Protein AF-A0A7C5JN10-F1 (afdb_monomer_lite)

Structure (mmCIF, N/CA/C/O backbone):
data_AF-A0A7C5JN10-F1
#
_entry.id   AF-A0A7C5JN10-F1
#
loop_
_atom_site.group_PDB
_atom_site.id
_atom_site.type_symbol
_atom_site.label_atom_id
_atom_site.label_alt_id
_atom_site.label_comp_id
_atom_site.label_asym_id
_atom_site.label_entity_id
_atom_site.label_seq_id
_atom_site.pdbx_PDB_ins_code
_atom_site.Cartn_x
_atom_site.Cartn_y
_atom_site.Cartn_z
_atom_site.occupancy
_atom_site.B_iso_or_equiv
_atom_site.auth_seq_id
_atom_site.auth_comp_id
_atom_site.auth_asym_id
_atom_site.auth_atom_id
_atom_site.pdbx_PDB_model_num
ATOM 1 N N . PHE A 1 1 ? 0.044 0.657 -8.867 1.00 89.94 1 PHE A N 1
ATOM 2 C CA . PHE A 1 1 ? -0.554 -0.039 -7.714 1.00 89.94 1 PHE A CA 1
ATOM 3 C C . PHE A 1 1 ? -1.611 0.831 -7.079 1.00 89.94 1 PHE A C 1
ATOM 5 O O . PHE A 1 1 ? -1.409 2.042 -6.970 1.00 89.94 1 PHE A O 1
ATOM 12 N N . ILE A 1 2 ? -2.724 0.216 -6.689 1.00 94.31 2 ILE A N 1
ATOM 13 C CA . ILE A 1 2 ? -3.840 0.905 -6.045 1.00 94.31 2 ILE A CA 1
ATOM 14 C C . ILE A 1 2 ? -3.810 0.528 -4.564 1.00 94.31 2 ILE A C 1
ATOM 16 O O . ILE A 1 2 ? -3.961 -0.650 -4.250 1.00 94.31 2 ILE A O 1
ATOM 20 N N . PRO A 1 3 ? -3.571 1.473 -3.645 1.00 96.81 3 PRO A N 1
ATOM 21 C CA . PRO A 1 3 ? -3.669 1.180 -2.224 1.00 96.81 3 PRO A CA 1
ATOM 22 C C . PRO A 1 3 ? -5.102 0.842 -1.829 1.00 96.81 3 PRO A C 1
ATOM 24 O O . PRO A 1 3 ? -6.049 1.519 -2.237 1.00 96.81 3 PRO A O 1
ATOM 27 N N . VAL A 1 4 ? -5.240 -0.186 -1.007 1.00 97.94 4 VAL A N 1
ATOM 28 C CA . VAL A 1 4 ? -6.491 -0.635 -0.398 1.00 97.94 4 VAL A CA 1
ATOM 29 C C . VAL A 1 4 ? -6.253 -0.881 1.084 1.00 97.94 4 VAL A C 1
ATOM 31 O O . VAL A 1 4 ? -5.117 -1.118 1.506 1.00 97.94 4 VAL A O 1
ATOM 34 N N . ILE A 1 5 ? -7.317 -0.856 1.879 1.00 98.62 5 ILE A N 1
ATOM 35 C CA . ILE A 1 5 ? -7.246 -1.304 3.267 1.00 98.62 5 ILE A CA 1
ATOM 36 C C . ILE A 1 5 ? -7.553 -2.802 3.276 1.00 98.62 5 ILE A C 1
ATOM 38 O O . ILE A 1 5 ? -8.582 -3.235 2.761 1.00 98.62 5 ILE A O 1
ATOM 42 N N . LEU A 1 6 ? -6.666 -3.602 3.856 1.00 98.56 6 LEU A N 1
ATOM 43 C CA . LEU A 1 6 ? -6.923 -5.013 4.118 1.00 98.56 6 LEU A CA 1
ATOM 44 C C . LEU A 1 6 ? -7.287 -5.167 5.593 1.00 98.56 6 LEU A C 1
ATOM 46 O O . LEU A 1 6 ? -6.480 -4.861 6.470 1.00 98.56 6 LEU A O 1
ATOM 50 N N . VAL A 1 7 ? -8.509 -5.629 5.850 1.00 98.50 7 VAL A N 1
ATOM 51 C CA . VAL A 1 7 ? -9.080 -5.764 7.194 1.00 98.50 7 VAL A CA 1
ATOM 52 C C . VAL A 1 7 ? -9.228 -7.239 7.520 1.00 98.50 7 VAL A C 1
ATOM 54 O O . VAL A 1 7 ? -9.792 -7.992 6.732 1.00 98.50 7 VAL A O 1
ATOM 57 N N . ARG A 1 8 ? -8.747 -7.679 8.677 1.00 98.12 8 ARG A N 1
ATOM 58 C CA . ARG A 1 8 ? -8.883 -9.068 9.119 1.00 98.12 8 ARG A CA 1
ATOM 59 C C . ARG A 1 8 ? -10.358 -9.465 9.230 1.00 98.12 8 ARG A C 1
ATOM 61 O O . ARG A 1 8 ? -11.170 -8.737 9.800 1.00 98.12 8 ARG A O 1
ATOM 68 N N . LYS A 1 9 ? -10.715 -10.648 8.722 1.00 96.75 9 LYS A N 1
ATOM 69 C CA . LYS A 1 9 ? -12.078 -11.182 8.864 1.00 96.75 9 LYS A CA 1
ATOM 70 C C . LYS A 1 9 ? -12.417 -11.472 10.328 1.00 96.75 9 LYS A C 1
ATOM 72 O O . LYS A 1 9 ? -11.554 -11.851 11.119 1.00 96.75 9 LYS A O 1
ATOM 77 N N . GLY A 1 10 ? -13.696 -11.320 10.672 1.00 92.00 10 GLY A N 1
ATOM 78 C CA . GLY A 1 10 ? -14.204 -11.547 12.030 1.00 92.00 10 GLY A CA 1
ATOM 79 C C . GLY A 1 10 ? -13.888 -10.422 13.022 1.00 92.00 10 GLY A C 1
ATOM 80 O O . GLY A 1 10 ? -14.105 -10.594 14.219 1.00 92.00 10 GLY A O 1
ATOM 81 N N . LEU A 1 11 ? -13.373 -9.282 12.552 1.00 93.38 11 LEU A N 1
ATOM 82 C CA . LEU A 1 11 ? -13.203 -8.087 13.372 1.00 93.38 11 LEU A CA 1
ATOM 83 C C . LEU A 1 11 ? -14.576 -7.483 13.714 1.00 93.38 11 LEU A C 1
ATOM 85 O O . LEU A 1 11 ? -15.404 -7.279 12.829 1.00 93.38 11 LEU A O 1
ATOM 89 N N . SER A 1 12 ? -14.816 -7.188 14.993 1.00 90.62 12 SER A N 1
ATOM 90 C CA . SER A 1 12 ? -16.060 -6.550 15.458 1.00 90.62 12 SER A CA 1
ATOM 91 C C . SER A 1 12 ? -16.128 -5.058 15.116 1.00 90.62 12 SER A C 1
ATOM 93 O O . SER A 1 12 ? -17.213 -4.497 14.976 1.00 90.62 12 SER A O 1
ATOM 95 N N . ILE A 1 13 ? -14.971 -4.411 14.971 1.00 91.88 13 ILE A N 1
ATOM 96 C CA . ILE A 1 13 ? -14.851 -3.013 14.561 1.00 91.88 13 ILE A CA 1
ATOM 97 C C . ILE A 1 13 ? -14.991 -2.943 13.038 1.00 91.88 13 ILE A C 1
ATOM 99 O O . ILE A 1 13 ? -14.160 -3.471 12.304 1.00 91.88 13 ILE A O 1
ATOM 103 N N . SER A 1 14 ? -16.033 -2.263 12.560 1.00 93.75 14 SER A N 1
ATOM 104 C CA . SER A 1 14 ? -16.209 -2.015 11.127 1.00 93.75 14 SER A CA 1
ATOM 105 C C . SER A 1 14 ? -15.167 -1.011 10.626 1.00 93.75 14 SER A C 1
ATOM 107 O O . SER A 1 14 ? -14.998 0.052 11.224 1.00 93.75 14 SER A O 1
ATOM 109 N N . VAL A 1 15 ? -14.474 -1.345 9.539 1.00 97.44 15 VAL A N 1
ATOM 110 C CA . VAL A 1 15 ? -13.533 -0.459 8.843 1.00 97.44 15 VAL A CA 1
ATOM 111 C C . VAL A 1 15 ? -14.020 -0.344 7.406 1.00 97.44 15 VAL A C 1
ATOM 113 O O . VAL A 1 15 ? -14.028 -1.327 6.674 1.00 97.44 15 VAL A O 1
ATOM 116 N N . THR A 1 16 ? -14.468 0.849 7.025 1.00 96.69 16 THR A N 1
ATOM 117 C CA . THR A 1 16 ? -15.070 1.141 5.712 1.00 96.69 16 THR A CA 1
ATOM 118 C C . THR A 1 16 ? -14.289 2.185 4.918 1.00 96.69 16 THR A C 1
ATOM 120 O O . THR A 1 16 ? -14.569 2.409 3.745 1.00 96.69 16 THR A O 1
ATOM 123 N N . GLY A 1 17 ? -13.276 2.799 5.531 1.00 97.56 17 GLY A N 1
ATOM 124 C CA . GLY A 1 17 ? -12.403 3.766 4.880 1.00 97.56 17 GLY A CA 1
ATOM 125 C C . GLY A 1 17 ? -11.249 4.209 5.773 1.00 97.56 17 GLY A C 1
ATOM 126 O O . GLY A 1 17 ? -11.107 3.764 6.911 1.00 97.56 17 GLY A O 1
ATOM 127 N N . VAL A 1 18 ? -10.418 5.114 5.253 1.00 98.00 18 VAL A N 1
ATOM 128 C CA . VAL A 1 18 ? -9.154 5.537 5.887 1.00 98.00 18 VAL A CA 1
ATOM 129 C C . VAL A 1 18 ? -9.381 6.165 7.265 1.00 98.00 18 VAL A C 1
ATOM 131 O O . VAL A 1 18 ? -8.626 5.890 8.193 1.00 98.00 18 VAL A O 1
ATOM 134 N N . LYS A 1 19 ? -10.449 6.956 7.429 1.00 97.25 19 LYS A N 1
ATOM 135 C CA . LYS A 1 19 ? -10.790 7.587 8.715 1.00 97.25 19 LYS A CA 1
ATOM 136 C C . LYS A 1 19 ? -11.106 6.580 9.816 1.00 97.25 19 LYS A C 1
ATOM 138 O O . LYS A 1 19 ? -10.854 6.866 10.977 1.00 97.25 19 LYS A O 1
ATOM 143 N N . ASP A 1 20 ? -11.595 5.390 9.475 1.00 97.38 20 ASP A N 1
ATOM 144 C CA . ASP A 1 20 ? -11.912 4.374 10.481 1.00 97.38 20 ASP A CA 1
ATOM 145 C C . ASP A 1 20 ? -10.659 3.769 11.125 1.00 97.38 20 ASP A C 1
ATOM 147 O O . ASP A 1 20 ? -10.761 3.159 12.186 1.00 97.38 20 ASP A O 1
ATOM 151 N N . LEU A 1 21 ? -9.473 3.976 10.539 1.00 97.31 21 LEU A N 1
ATOM 152 C CA . LEU A 1 21 ? -8.201 3.544 11.120 1.00 97.31 21 LEU A CA 1
ATOM 153 C C . LEU A 1 21 ? -7.858 4.297 12.418 1.00 97.31 21 LEU A C 1
ATOM 155 O O . LEU A 1 21 ? -7.035 3.814 13.188 1.00 97.31 21 LEU A O 1
ATOM 159 N N . THR A 1 22 ? -8.495 5.441 12.701 1.00 96.44 22 THR A N 1
ATOM 160 C CA . THR A 1 22 ? -8.315 6.175 13.968 1.00 96.44 22 THR A CA 1
ATOM 161 C C . THR A 1 22 ? -9.169 5.630 15.111 1.00 96.44 22 THR A C 1
ATOM 163 O O . THR A 1 22 ? -9.023 6.065 16.255 1.00 96.44 22 THR A O 1
ATOM 166 N N . ARG A 1 23 ? -10.059 4.662 14.841 1.00 95.00 23 ARG A N 1
ATOM 167 C CA . ARG A 1 23 ? -10.923 4.089 15.875 1.00 95.00 23 ARG A CA 1
ATOM 168 C C . ARG A 1 23 ? -10.080 3.381 16.946 1.00 95.00 23 ARG A C 1
ATOM 170 O O . ARG A 1 23 ? -9.177 2.606 16.613 1.00 95.00 23 ARG A O 1
ATOM 177 N N . PRO A 1 24 ? -10.381 3.601 18.236 1.00 93.06 24 PRO A N 1
ATOM 178 C CA . PRO A 1 24 ? -9.658 2.946 19.316 1.00 93.06 24 PRO A CA 1
ATOM 179 C C . PRO A 1 24 ? -9.882 1.429 19.289 1.00 93.06 24 PRO A C 1
ATOM 181 O O . PRO A 1 24 ? -10.933 0.944 18.871 1.00 93.06 24 PRO A O 1
ATOM 184 N N . GLY A 1 25 ? -8.890 0.678 19.771 1.00 93.56 25 GLY A N 1
ATOM 185 C CA . GLY A 1 25 ? -8.953 -0.785 19.862 1.00 93.56 25 GLY A CA 1
ATOM 186 C C . GLY A 1 25 ? -8.531 -1.533 18.594 1.00 93.56 25 GLY A C 1
ATOM 187 O O . GLY A 1 25 ? -8.478 -2.759 18.619 1.00 93.56 25 GLY A O 1
ATOM 188 N N . LEU A 1 26 ? -8.189 -0.828 17.511 1.00 97.06 26 LEU A N 1
ATOM 189 C CA . LEU A 1 26 ? -7.566 -1.432 16.333 1.00 97.06 26 LEU A CA 1
ATOM 190 C C . LEU A 1 26 ? -6.070 -1.666 16.559 1.00 97.06 26 LEU A C 1
ATOM 192 O O . LEU A 1 26 ? -5.357 -0.766 16.996 1.00 97.06 26 LEU A O 1
ATOM 196 N N . ARG A 1 27 ? -5.575 -2.846 16.180 1.00 98.19 27 ARG A N 1
ATOM 197 C CA . ARG A 1 27 ? -4.139 -3.097 16.007 1.00 98.19 27 ARG A CA 1
ATOM 198 C C . ARG A 1 27 ? -3.780 -2.900 14.542 1.00 98.19 27 ARG A C 1
ATOM 200 O O . ARG A 1 27 ? -4.170 -3.687 13.686 1.00 98.19 27 ARG A O 1
ATOM 207 N N . LEU A 1 28 ? -3.054 -1.845 14.233 1.00 98.56 28 LEU A N 1
ATOM 208 C CA . LEU A 1 28 ? -2.659 -1.495 12.877 1.00 98.56 28 LEU A CA 1
ATOM 209 C C . LEU A 1 28 ? -1.253 -2.012 12.582 1.00 98.56 28 LEU A C 1
ATOM 211 O O . LEU A 1 28 ? -0.370 -1.984 13.443 1.00 98.56 28 LEU A O 1
ATOM 215 N N . GLY A 1 29 ? -1.042 -2.443 11.344 1.00 98.25 29 GLY A N 1
ATOM 216 C CA . GLY A 1 29 ? 0.290 -2.669 1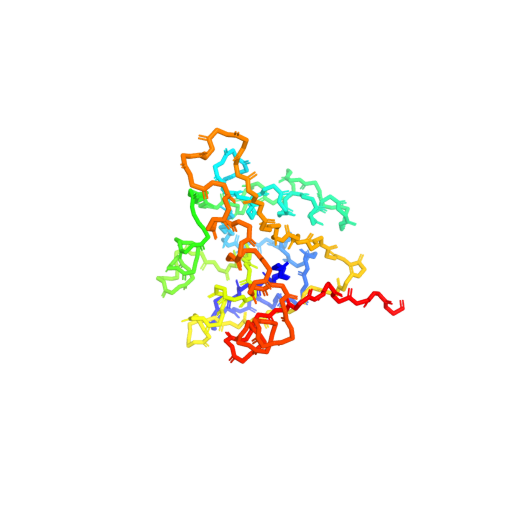0.795 1.00 98.25 29 GLY A CA 1
ATOM 217 C C . GLY A 1 29 ? 0.490 -1.835 9.542 1.00 98.25 29 GLY A C 1
ATOM 218 O O . GLY A 1 29 ? -0.397 -1.794 8.691 1.00 98.25 29 GLY A O 1
ATOM 219 N N . PHE A 1 30 ? 1.646 -1.196 9.396 1.00 98.19 30 PHE A N 1
ATOM 220 C CA . PHE A 1 30 ? 1.982 -0.422 8.197 1.00 98.19 30 PHE A CA 1
ATOM 221 C C . PHE A 1 30 ? 3.388 -0.734 7.703 1.00 98.19 30 PHE A C 1
ATOM 223 O O . PHE A 1 30 ? 4.235 -1.217 8.454 1.00 98.19 30 PHE A O 1
ATOM 230 N N . GLY A 1 31 ? 3.639 -0.463 6.424 1.00 97.38 31 GLY A N 1
ATOM 231 C CA . GLY A 1 31 ? 4.998 -0.504 5.899 1.00 97.38 31 GLY A CA 1
ATOM 232 C C . GLY A 1 31 ? 5.843 0.567 6.582 1.00 97.38 31 GLY A C 1
ATOM 233 O O . GLY A 1 31 ? 5.367 1.682 6.799 1.00 97.38 31 GLY A O 1
ATOM 234 N N . ASP A 1 32 ? 7.083 0.234 6.915 1.00 96.25 32 ASP A N 1
ATOM 235 C CA . ASP A 1 32 ? 8.068 1.210 7.350 1.00 96.25 32 ASP A CA 1
ATOM 236 C C . ASP A 1 32 ? 8.357 2.156 6.183 1.00 96.25 32 ASP A C 1
ATOM 238 O O . ASP A 1 32 ? 8.718 1.750 5.079 1.00 96.25 32 ASP A O 1
ATOM 242 N N . GLU A 1 33 ? 8.159 3.443 6.422 1.00 94.25 33 GLU A N 1
ATOM 243 C CA . GLU A 1 33 ? 8.297 4.489 5.426 1.00 94.25 33 GLU A CA 1
ATOM 244 C C . GLU A 1 33 ? 9.731 4.627 4.881 1.00 94.25 33 GLU A C 1
ATOM 246 O O . GLU A 1 33 ? 9.936 5.211 3.819 1.00 94.25 33 GLU A O 1
ATOM 251 N N . ARG A 1 34 ? 10.743 4.093 5.566 1.00 93.88 34 ARG A N 1
ATOM 252 C CA . ARG A 1 34 ? 12.149 4.165 5.145 1.00 93.88 34 ARG A CA 1
ATOM 253 C C . ARG A 1 34 ? 12.553 3.023 4.219 1.00 93.88 34 ARG A C 1
ATOM 255 O O . ARG A 1 34 ? 13.546 3.163 3.511 1.00 93.88 34 ARG A O 1
ATOM 262 N N . SER A 1 35 ? 11.821 1.911 4.226 1.00 90.88 35 SER A N 1
ATOM 263 C CA . SER A 1 35 ? 12.183 0.693 3.485 1.00 90.88 35 SER A CA 1
ATOM 264 C C . SER A 1 35 ? 11.097 0.210 2.524 1.00 90.88 35 SER A C 1
ATOM 266 O O . SER A 1 35 ? 11.420 -0.305 1.455 1.00 90.88 35 SER A O 1
ATOM 268 N N . ALA A 1 36 ? 9.819 0.427 2.840 1.00 92.56 36 ALA A N 1
ATOM 269 C CA . ALA A 1 36 ? 8.695 -0.009 2.027 1.00 92.56 36 ALA A CA 1
ATOM 270 C C . ALA A 1 36 ? 8.005 1.182 1.345 1.00 92.56 36 ALA A C 1
ATOM 272 O O . ALA A 1 36 ? 7.473 2.081 1.998 1.00 92.56 36 ALA A O 1
ATOM 273 N N . ALA A 1 37 ? 7.900 1.144 0.012 1.00 92.56 37 ALA A N 1
ATOM 274 C CA . ALA A 1 37 ? 7.191 2.173 -0.760 1.00 92.56 37 ALA A CA 1
ATOM 275 C C . ALA A 1 37 ? 5.740 2.388 -0.278 1.00 92.56 37 ALA A C 1
ATOM 277 O O . ALA A 1 37 ? 5.239 3.513 -0.276 1.00 92.56 37 ALA A O 1
ATOM 278 N N . VAL A 1 38 ? 5.076 1.323 0.191 1.00 95.56 38 VAL A N 1
ATOM 279 C CA . VAL A 1 38 ? 3.712 1.399 0.737 1.00 95.56 38 VAL A CA 1
ATOM 280 C C . VAL A 1 38 ? 3.641 2.209 2.034 1.00 95.56 38 VAL A C 1
ATOM 282 O O . VAL A 1 38 ? 2.608 2.812 2.302 1.00 95.56 38 VAL A O 1
ATOM 285 N N . GLY A 1 39 ? 4.729 2.290 2.809 1.00 96.25 39 GLY A N 1
ATOM 286 C CA . GLY A 1 39 ? 4.805 3.104 4.023 1.00 96.25 39 GLY A CA 1
ATOM 287 C C . GLY A 1 39 ? 4.716 4.599 3.714 1.00 96.25 39 GLY A C 1
ATOM 288 O O . GLY A 1 39 ? 3.863 5.297 4.258 1.00 96.25 39 GLY A O 1
ATOM 289 N N . GLN A 1 40 ? 5.508 5.083 2.751 1.00 95.50 40 GLN A N 1
ATOM 290 C CA . GLN A 1 40 ? 5.434 6.480 2.288 1.00 95.50 40 GLN A CA 1
ATOM 291 C C . GLN A 1 40 ? 4.066 6.821 1.685 1.00 95.50 40 GLN A C 1
ATOM 293 O O . GLN A 1 40 ? 3.497 7.886 1.948 1.00 95.50 40 GLN A O 1
ATOM 298 N N . VAL A 1 41 ? 3.502 5.899 0.898 1.00 96.88 41 VAL A N 1
ATOM 299 C CA . VAL A 1 41 ? 2.163 6.076 0.321 1.00 96.88 41 VAL A CA 1
ATOM 300 C C . VAL A 1 41 ? 1.092 6.084 1.412 1.00 96.88 41 VAL A C 1
ATOM 302 O O . VAL A 1 41 ? 0.196 6.920 1.365 1.00 96.88 41 VAL A O 1
ATOM 305 N N . THR A 1 42 ? 1.219 5.243 2.439 1.00 97.50 42 THR A N 1
ATOM 306 C CA . THR A 1 42 ? 0.330 5.239 3.610 1.00 97.50 42 THR A CA 1
ATOM 307 C C . THR A 1 42 ? 0.340 6.592 4.315 1.00 97.50 42 THR A C 1
ATOM 309 O O . THR A 1 42 ? -0.725 7.168 4.515 1.00 97.50 42 THR A O 1
ATOM 312 N N . LEU A 1 43 ? 1.515 7.158 4.617 1.00 96.69 43 LEU A N 1
ATOM 313 C CA . LEU A 1 43 ? 1.609 8.497 5.219 1.00 96.69 43 LEU A CA 1
ATOM 314 C C . LEU A 1 43 ? 0.962 9.574 4.335 1.00 96.69 43 LEU A C 1
ATOM 316 O O . LEU A 1 43 ? 0.263 10.457 4.833 1.00 96.69 43 LEU A O 1
ATOM 320 N N . SER A 1 44 ? 1.146 9.474 3.018 1.00 97.38 44 SER A N 1
ATOM 321 C CA . SER A 1 44 ? 0.530 10.390 2.052 1.00 97.38 44 SER A CA 1
ATOM 322 C C . SER A 1 44 ? -0.999 10.272 2.037 1.00 97.38 44 SER A C 1
ATOM 324 O O . SER A 1 44 ? -1.690 11.289 1.989 1.00 97.38 44 SER A O 1
ATOM 326 N N . ILE A 1 45 ? -1.536 9.050 2.128 1.00 98.19 45 ILE A N 1
ATOM 327 C CA . ILE A 1 45 ? -2.977 8.784 2.238 1.00 98.19 45 ILE A CA 1
ATOM 328 C C . ILE A 1 45 ? -3.527 9.354 3.547 1.00 98.19 45 ILE A C 1
ATOM 330 O O . ILE A 1 45 ? -4.524 10.071 3.515 1.00 98.19 45 ILE A O 1
ATOM 334 N N . LEU A 1 46 ? -2.877 9.095 4.684 1.00 97.94 46 LEU A N 1
ATOM 335 C CA . LEU A 1 46 ? -3.304 9.618 5.987 1.00 97.94 46 LEU A CA 1
ATOM 336 C C . LEU A 1 46 ? -3.370 11.148 5.970 1.00 97.94 46 LEU A C 1
ATOM 338 O O . LEU A 1 46 ? -4.420 11.723 6.257 1.00 97.94 46 LEU A O 1
ATOM 342 N N . LYS A 1 47 ? -2.300 11.801 5.497 1.00 97.75 47 LYS A N 1
ATOM 343 C CA . LYS A 1 47 ? -2.244 13.259 5.343 1.00 97.75 47 LYS A CA 1
ATOM 344 C C . LYS A 1 47 ? -3.361 13.787 4.441 1.00 97.75 47 LYS A C 1
ATOM 346 O O . LYS A 1 47 ? -4.017 14.764 4.789 1.00 97.75 47 LYS A O 1
ATOM 351 N N . LYS A 1 48 ? -3.602 13.140 3.295 1.00 97.69 48 LYS A N 1
ATOM 352 C CA . LYS A 1 48 ? -4.670 13.520 2.355 1.00 97.69 48 LYS A CA 1
ATOM 353 C C . LYS A 1 48 ? -6.067 13.424 2.981 1.00 97.69 48 LYS A C 1
ATOM 355 O O . LYS A 1 48 ? -6.944 14.198 2.619 1.00 97.69 48 LYS A O 1
ATOM 360 N N . ASN A 1 49 ? -6.255 12.525 3.945 1.00 98.00 49 ASN A N 1
ATOM 361 C CA . ASN A 1 49 ? -7.505 12.356 4.689 1.00 98.00 49 ASN A CA 1
ATOM 362 C C . ASN A 1 49 ? -7.577 13.210 5.970 1.00 98.00 49 ASN A C 1
ATOM 364 O O . ASN A 1 49 ? -8.543 13.077 6.724 1.00 98.00 49 ASN A O 1
ATOM 368 N N . GLY A 1 50 ? -6.589 14.082 6.207 1.00 97.56 50 GLY A N 1
ATOM 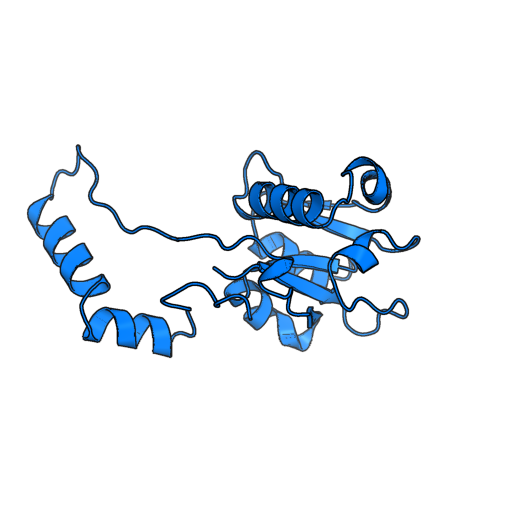369 C CA . GLY A 1 50 ? -6.529 14.957 7.377 1.00 97.56 50 GLY A CA 1
ATOM 370 C C . GLY A 1 50 ? -6.220 14.231 8.686 1.00 97.56 50 GLY A C 1
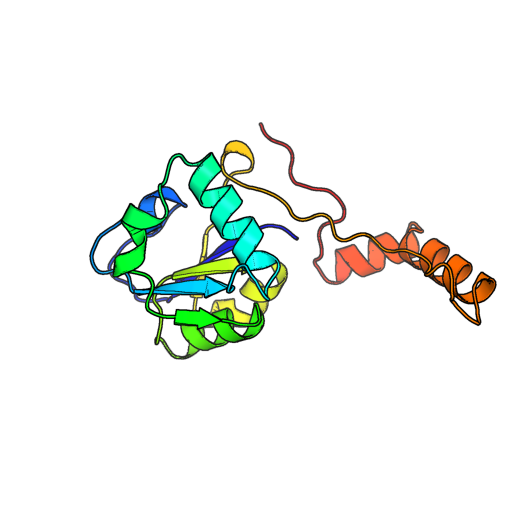ATOM 371 O O . GLY A 1 50 ? -6.595 14.738 9.734 1.00 97.56 50 GLY A O 1
ATOM 372 N N . ILE A 1 51 ? -5.587 13.055 8.623 1.00 97.62 51 ILE A N 1
ATOM 373 C CA . ILE A 1 51 ? -5.219 12.255 9.795 1.00 97.62 51 ILE A CA 1
ATOM 374 C C . ILE A 1 51 ? -3.752 12.514 10.118 1.00 97.62 51 ILE A C 1
ATOM 376 O O . ILE A 1 51 ? -2.870 12.235 9.296 1.00 97.62 51 ILE A O 1
ATOM 380 N N . ASP A 1 52 ? -3.490 13.012 11.321 1.00 94.19 52 ASP A N 1
ATOM 381 C CA . ASP A 1 52 ? -2.134 13.104 11.844 1.00 94.19 52 ASP A CA 1
ATOM 382 C C . ASP A 1 52 ? -1.651 11.700 12.267 1.00 94.19 52 ASP A C 1
ATOM 384 O O . ASP A 1 52 ? -2.377 10.978 12.959 1.00 94.19 52 ASP A O 1
ATOM 388 N N . PRO A 1 53 ? -0.429 11.267 11.896 1.00 89.38 53 PRO A N 1
ATOM 389 C CA . PRO A 1 53 ? 0.123 9.992 12.355 1.00 89.38 53 PRO A CA 1
ATOM 390 C C . PRO A 1 53 ? 0.073 9.796 13.881 1.00 89.38 53 PRO A C 1
ATOM 392 O O . PRO A 1 53 ? -0.056 8.662 14.352 1.00 89.38 53 PRO A O 1
ATOM 395 N N . GLY A 1 54 ? 0.134 10.875 14.665 1.00 91.44 54 GLY A N 1
ATOM 396 C CA . GLY A 1 54 ? -0.024 10.869 16.118 1.00 91.44 54 GLY A CA 1
ATOM 397 C C . GLY A 1 54 ? -1.365 10.300 16.593 1.00 91.44 54 GLY A C 1
ATOM 398 O O . GLY A 1 54 ? -1.404 9.645 17.636 1.00 91.44 54 GLY A O 1
ATOM 399 N N . GLU A 1 55 ? -2.438 10.458 15.811 1.00 93.31 55 GLU A N 1
ATOM 400 C CA . GLU A 1 55 ? -3.774 9.930 16.128 1.00 93.31 55 GLU A CA 1
ATOM 401 C C . GLU A 1 55 ? -3.817 8.400 16.110 1.00 93.31 55 GLU A C 1
ATOM 403 O O . GLU A 1 55 ? -4.572 7.785 16.861 1.00 93.31 55 GLU A O 1
ATOM 408 N N . ILE A 1 56 ? -2.980 7.773 15.279 1.00 94.19 56 ILE A N 1
ATOM 409 C CA . ILE A 1 56 ? -2.961 6.317 15.099 1.00 94.19 56 ILE A CA 1
ATOM 410 C C . ILE A 1 56 ? -1.722 5.648 15.685 1.00 94.19 56 ILE A C 1
ATOM 412 O O . ILE A 1 56 ? -1.704 4.428 15.799 1.00 94.19 56 ILE A O 1
ATOM 416 N N . THR A 1 57 ? -0.697 6.409 16.087 1.00 93.19 57 THR A N 1
ATOM 417 C CA . THR A 1 57 ? 0.595 5.869 16.556 1.00 93.19 57 THR A CA 1
ATOM 418 C C . THR A 1 57 ? 0.427 4.806 17.642 1.00 93.19 57 THR A C 1
ATOM 420 O O . THR A 1 57 ? 1.084 3.773 17.585 1.00 93.19 57 THR A O 1
ATOM 423 N N . LYS A 1 58 ? -0.485 5.014 18.603 1.00 94.12 58 LYS A N 1
ATOM 424 C CA . LYS A 1 58 ? -0.746 4.041 19.682 1.00 94.12 58 LYS A CA 1
ATOM 425 C C . LYS A 1 58 ? -1.396 2.743 19.191 1.00 94.12 58 LYS A C 1
ATOM 427 O O . LYS A 1 58 ? -1.254 1.715 19.843 1.00 94.12 58 LYS A O 1
ATOM 432 N N . SER A 1 59 ? -2.105 2.803 18.069 1.00 97.00 59 SER A N 1
ATOM 433 C CA . SER A 1 59 ? -2.737 1.657 17.419 1.00 97.00 59 SER A CA 1
ATOM 434 C C . SER A 1 59 ? -1.759 0.904 16.512 1.00 97.00 59 SER A C 1
ATOM 436 O O . SER A 1 59 ? -2.003 -0.259 16.207 1.00 97.00 59 SER A O 1
ATOM 438 N N . VAL A 1 60 ? -0.648 1.515 16.077 1.00 97.50 60 VAL A N 1
ATOM 439 C CA . VAL A 1 60 ? 0.362 0.851 15.235 1.00 97.50 60 VAL A CA 1
ATOM 440 C C . VAL A 1 60 ? 1.219 -0.091 16.079 1.00 97.50 60 VAL A C 1
ATOM 442 O O . VAL A 1 60 ? 2.105 0.342 16.809 1.00 97.50 60 VAL A O 1
ATOM 445 N N . VAL A 1 61 ? 0.980 -1.395 15.944 1.00 97.94 61 VAL A N 1
ATOM 446 C CA . VAL A 1 61 ? 1.700 -2.448 16.685 1.00 97.94 61 VAL A CA 1
ATOM 447 C C . VAL A 1 61 ? 2.753 -3.164 15.840 1.00 97.94 61 VAL A C 1
ATOM 449 O O . VAL A 1 61 ? 3.519 -3.970 16.363 1.00 97.94 61 VAL A O 1
ATOM 452 N N . TYR A 1 62 ? 2.788 -2.900 14.531 1.00 97.75 62 TYR A N 1
ATOM 453 C CA . TYR A 1 62 ? 3.721 -3.535 13.608 1.00 97.75 62 TYR A CA 1
ATOM 454 C C . TYR A 1 62 ? 4.160 -2.570 12.502 1.00 97.75 62 TYR A C 1
ATOM 456 O O . TYR A 1 62 ? 3.328 -1.957 11.828 1.00 97.75 62 TYR A O 1
ATOM 464 N N . LYS A 1 63 ? 5.477 -2.460 12.301 1.00 97.06 63 LYS A N 1
ATOM 465 C CA . LYS A 1 63 ? 6.083 -1.824 11.130 1.00 97.06 63 LYS A CA 1
ATOM 466 C C . LYS A 1 63 ? 6.855 -2.869 10.339 1.00 97.06 63 LYS A C 1
ATOM 468 O O . LYS A 1 63 ? 7.695 -3.564 10.902 1.00 97.06 63 LYS A O 1
ATOM 473 N N . SER A 1 64 ? 6.549 -2.978 9.056 1.00 95.62 64 SER A N 1
ATOM 474 C CA . SER A 1 64 ? 7.079 -4.031 8.193 1.00 95.62 64 SER A CA 1
ATOM 475 C C . SER A 1 64 ? 8.048 -3.493 7.144 1.00 95.62 64 SER A C 1
ATOM 477 O O . SER A 1 64 ? 7.834 -2.413 6.597 1.00 95.62 64 SER A O 1
ATOM 479 N N . GLY A 1 65 ? 9.091 -4.262 6.823 1.00 94.06 65 GLY A N 1
ATOM 480 C CA . GLY A 1 65 ? 10.043 -3.899 5.772 1.00 94.06 65 GLY A CA 1
ATOM 481 C C . GLY A 1 65 ? 9.521 -4.141 4.354 1.00 94.06 65 GLY A C 1
ATOM 482 O O . GLY A 1 65 ? 10.061 -3.586 3.398 1.00 94.06 65 GLY A O 1
ATOM 483 N N . THR A 1 66 ? 8.472 -4.954 4.194 1.00 92.06 66 THR A N 1
ATOM 484 C CA . THR A 1 66 ? 7.918 -5.330 2.886 1.00 92.06 66 THR A CA 1
ATOM 485 C C . THR A 1 66 ? 6.392 -5.370 2.919 1.00 92.06 66 THR A C 1
ATOM 487 O O . THR A 1 66 ? 5.765 -5.527 3.957 1.00 92.06 66 THR A O 1
ATOM 490 N N . VAL A 1 67 ? 5.733 -5.223 1.771 1.00 93.69 67 VAL A N 1
ATOM 491 C CA . VAL A 1 67 ? 4.259 -5.267 1.745 1.00 93.69 67 VAL A CA 1
ATOM 492 C C . VAL A 1 67 ? 3.707 -6.675 2.023 1.00 93.69 67 VAL A C 1
ATOM 494 O O . VAL A 1 67 ? 2.608 -6.812 2.556 1.00 93.69 67 VAL A O 1
ATOM 497 N N . ASP A 1 68 ? 4.462 -7.726 1.696 1.00 94.19 68 ASP A N 1
ATOM 498 C CA . ASP A 1 68 ? 4.029 -9.121 1.839 1.00 94.19 68 ASP A CA 1
ATOM 499 C C . ASP A 1 68 ? 3.887 -9.545 3.304 1.00 94.19 68 ASP A C 1
ATOM 501 O O . ASP A 1 68 ? 2.911 -10.197 3.681 1.00 94.19 68 ASP A O 1
ATOM 505 N N . GLU A 1 69 ? 4.813 -9.099 4.150 1.00 97.19 69 GLU A N 1
ATOM 506 C CA . GLU A 1 69 ? 4.784 -9.280 5.603 1.00 97.19 69 GLU A CA 1
ATOM 507 C C . GLU A 1 69 ? 3.501 -8.720 6.250 1.00 97.19 69 GLU A C 1
ATOM 509 O O . GLU A 1 69 ? 2.964 -9.326 7.179 1.00 97.19 69 GLU A O 1
ATOM 514 N N . LEU A 1 70 ? 2.946 -7.615 5.737 1.00 98.06 70 LEU A N 1
ATOM 515 C CA . LEU A 1 70 ? 1.675 -7.056 6.223 1.00 98.06 70 LEU A CA 1
ATOM 516 C C . LEU A 1 70 ? 0.490 -7.985 5.931 1.00 98.06 70 LEU A C 1
ATOM 518 O O . LEU A 1 70 ? -0.389 -8.167 6.776 1.00 98.06 70 LEU A O 1
ATOM 522 N N . GLY A 1 71 ? 0.475 -8.612 4.753 1.00 97.50 71 GLY A N 1
ATOM 523 C CA . GLY A 1 71 ? -0.527 -9.621 4.411 1.00 97.50 71 GLY A CA 1
ATOM 524 C C . GLY A 1 71 ? -0.422 -10.861 5.305 1.00 97.50 71 GLY A C 1
ATOM 525 O O . GLY A 1 71 ? -1.435 -11.363 5.801 1.00 97.50 71 GLY A O 1
ATOM 526 N N . ILE A 1 72 ? 0.805 -11.310 5.592 1.00 97.88 72 ILE A N 1
ATOM 527 C CA . ILE A 1 72 ? 1.068 -12.402 6.541 1.00 97.88 72 ILE A CA 1
ATOM 528 C C . ILE A 1 72 ? 0.568 -12.034 7.943 1.00 97.88 72 ILE A C 1
ATOM 530 O O . ILE A 1 72 ? -0.083 -12.854 8.588 1.00 97.88 72 ILE A O 1
ATOM 534 N N . ALA A 1 73 ? 0.796 -10.803 8.401 1.00 98.25 73 ALA A N 1
ATOM 535 C CA . ALA A 1 73 ? 0.330 -10.336 9.704 1.00 98.25 73 ALA A CA 1
ATOM 536 C C . ALA A 1 73 ? -1.209 -10.346 9.821 1.00 98.25 73 ALA A C 1
ATOM 538 O O . ALA A 1 73 ? -1.747 -10.777 10.845 1.00 98.25 73 ALA A O 1
ATOM 539 N N . ILE A 1 74 ? -1.935 -9.966 8.757 1.00 98.38 74 ILE A N 1
A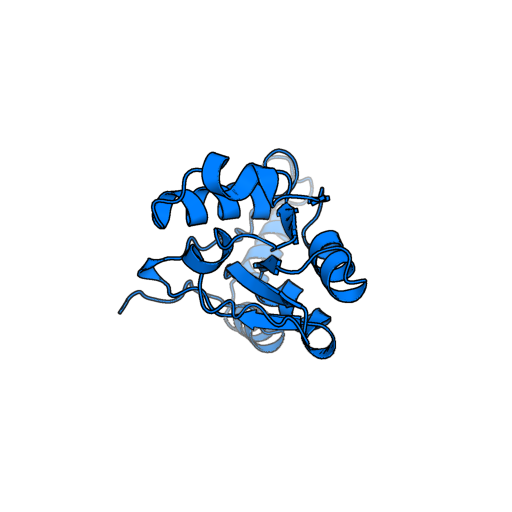TOM 540 C CA . ILE A 1 74 ? -3.401 -10.121 8.688 1.00 98.38 74 ILE A CA 1
ATOM 541 C C . ILE A 1 74 ? -3.795 -11.598 8.776 1.00 98.38 74 ILE A C 1
ATOM 543 O O . ILE A 1 74 ? -4.671 -11.955 9.565 1.00 98.38 74 ILE A O 1
ATOM 547 N N . LYS A 1 75 ? -3.128 -12.469 8.007 1.00 97.81 75 LYS A N 1
ATOM 548 C CA . LYS A 1 75 ? -3.370 -13.921 8.021 1.00 97.81 75 LYS A CA 1
ATOM 549 C C . LYS A 1 75 ? -3.154 -14.536 9.406 1.00 97.81 75 LYS A C 1
ATOM 551 O O . LYS A 1 75 ? -3.934 -15.390 9.815 1.00 97.81 75 LYS A O 1
ATOM 556 N N . MET A 1 76 ? -2.113 -14.113 10.118 1.00 97.44 76 MET A N 1
ATOM 557 C CA . MET A 1 76 ? -1.793 -14.579 11.472 1.00 97.44 76 MET A CA 1
ATOM 558 C C . MET A 1 76 ? -2.673 -13.944 12.555 1.00 97.44 76 MET A C 1
ATOM 560 O O . MET A 1 76 ? -2.668 -14.400 13.694 1.00 97.44 76 MET A O 1
ATOM 564 N N . GLY A 1 77 ? -3.405 -12.878 12.230 1.00 96.75 77 GLY A N 1
ATOM 565 C CA . GLY A 1 77 ? -4.205 -12.127 13.190 1.00 96.75 77 GLY A CA 1
ATOM 566 C C . GLY A 1 77 ? -3.397 -11.319 14.206 1.00 96.75 77 GLY A C 1
ATOM 567 O O . GLY A 1 77 ? -3.931 -10.934 15.251 1.00 96.75 77 GLY A O 1
ATOM 568 N N . THR A 1 78 ? -2.125 -11.041 13.912 1.00 97.69 78 THR A N 1
ATOM 569 C CA . THR A 1 78 ? -1.262 -10.190 14.746 1.00 97.69 78 THR A CA 1
ATOM 570 C C . THR A 1 78 ? -1.610 -8.707 14.591 1.00 97.69 78 THR A C 1
ATOM 572 O O . THR A 1 78 ? -1.404 -7.937 15.527 1.00 97.69 78 THR A O 1
ATOM 575 N N . ILE A 1 79 ? -2.225 -8.334 13.463 1.00 98.50 79 ILE A N 1
ATOM 576 C CA . ILE A 1 79 ? -2.840 -7.025 13.209 1.00 98.50 79 ILE A CA 1
ATOM 577 C C . ILE A 1 79 ? -4.292 -7.188 12.730 1.00 98.50 79 ILE A C 1
ATOM 579 O O . ILE A 1 79 ? -4.708 -8.260 12.288 1.00 98.50 79 ILE A O 1
ATOM 583 N N . ASP A 1 80 ? -5.068 -6.115 12.832 1.00 98.56 80 ASP A N 1
ATOM 584 C CA . ASP A 1 80 ? -6.486 -6.046 12.476 1.00 98.56 80 ASP A CA 1
ATOM 585 C C . ASP A 1 80 ? -6.726 -5.328 11.144 1.00 98.56 80 ASP A C 1
ATOM 587 O O . ASP A 1 80 ? -7.611 -5.733 10.392 1.00 98.56 80 ASP A O 1
ATOM 591 N N . ALA A 1 81 ? -5.934 -4.301 10.825 1.00 98.56 81 ALA A N 1
ATOM 592 C CA . ALA A 1 81 ? -6.016 -3.597 9.549 1.00 98.56 81 ALA A CA 1
ATOM 593 C C . ALA A 1 81 ? -4.650 -3.073 9.084 1.00 98.56 81 ALA A C 1
ATOM 595 O O . ALA A 1 81 ? -3.755 -2.794 9.887 1.00 98.56 81 ALA A O 1
ATOM 596 N N . THR A 1 82 ? -4.502 -2.927 7.770 1.00 98.56 82 THR A N 1
ATOM 597 C CA . THR A 1 82 ? -3.305 -2.381 7.122 1.00 98.56 82 THR A CA 1
ATOM 598 C C . THR A 1 82 ? -3.660 -1.710 5.795 1.00 98.56 82 THR A C 1
ATOM 600 O O . THR A 1 82 ? -4.703 -2.013 5.219 1.00 98.56 82 THR A O 1
ATOM 603 N N . ILE A 1 83 ? -2.794 -0.823 5.297 1.00 98.50 83 ILE A N 1
ATOM 604 C CA . ILE A 1 83 ? -2.844 -0.336 3.913 1.00 98.50 83 ILE A CA 1
ATOM 605 C C . ILE A 1 83 ? -1.797 -1.100 3.100 1.00 98.50 83 ILE A C 1
ATOM 607 O O . ILE A 1 83 ? -0.607 -1.068 3.410 1.00 98.50 83 ILE A O 1
ATOM 611 N N . VAL A 1 84 ? -2.252 -1.780 2.050 1.00 97.81 84 VAL A N 1
ATOM 612 C CA . VAL A 1 84 ? -1.437 -2.599 1.138 1.00 97.81 84 VAL A CA 1
ATOM 613 C C . VAL A 1 84 ? -1.815 -2.306 -0.312 1.00 97.81 84 VAL A C 1
ATOM 615 O O . VAL A 1 84 ? -2.800 -1.622 -0.585 1.00 97.81 84 VAL A O 1
ATOM 618 N N . TRP A 1 85 ? -1.050 -2.826 -1.270 1.00 95.75 85 TRP A N 1
ATOM 619 C CA . TRP A 1 85 ? -1.455 -2.790 -2.675 1.00 95.75 85 TRP A CA 1
ATOM 620 C C . TRP A 1 85 ? -2.613 -3.756 -2.929 1.00 95.75 85 TRP A C 1
ATOM 622 O O . TRP A 1 85 ? -2.639 -4.857 -2.377 1.00 95.75 85 TRP A O 1
ATOM 632 N N . ASP A 1 86 ? -3.517 -3.387 -3.831 1.00 94.31 86 ASP A N 1
ATOM 633 C CA . ASP A 1 86 ? -4.616 -4.224 -4.310 1.00 94.31 86 ASP A CA 1
ATOM 634 C C . ASP A 1 86 ? -4.132 -5.602 -4.772 1.00 94.31 86 ASP A C 1
ATOM 636 O O . ASP A 1 86 ? -4.716 -6.624 -4.418 1.00 94.31 86 ASP A O 1
ATOM 640 N N . ALA A 1 87 ? -3.018 -5.645 -5.499 1.00 91.69 87 ALA A N 1
ATOM 641 C CA . ALA A 1 87 ? -2.433 -6.892 -5.962 1.00 91.69 87 ALA A CA 1
ATOM 642 C C . ALA A 1 87 ? -1.941 -7.795 -4.823 1.00 91.69 87 ALA A C 1
ATOM 644 O O . ALA A 1 87 ? -2.142 -9.004 -4.886 1.00 91.69 87 ALA A O 1
ATOM 645 N N . THR A 1 88 ? -1.354 -7.227 -3.763 1.00 94.12 88 THR A N 1
ATOM 646 C CA . THR A 1 88 ? -0.961 -7.995 -2.573 1.00 94.12 88 THR A CA 1
ATOM 647 C C . THR A 1 88 ? -2.200 -8.487 -1.830 1.00 94.12 88 THR A C 1
ATOM 649 O O . THR A 1 88 ? -2.287 -9.660 -1.477 1.00 94.12 88 THR A O 1
ATOM 652 N N . ALA A 1 89 ? -3.195 -7.619 -1.638 1.00 96.38 89 ALA A N 1
ATOM 653 C CA . ALA A 1 89 ? -4.405 -7.932 -0.885 1.00 96.38 89 ALA A CA 1
ATOM 654 C C . ALA A 1 89 ? -5.184 -9.129 -1.460 1.00 96.38 89 ALA A C 1
ATOM 656 O O . ALA A 1 89 ? -5.744 -9.924 -0.702 1.00 96.38 89 ALA A O 1
ATOM 657 N N . ARG A 1 90 ? -5.172 -9.310 -2.790 1.00 94.50 90 ARG A N 1
ATOM 658 C CA . ARG A 1 90 ? -5.842 -10.431 -3.476 1.00 94.50 90 ARG A CA 1
ATOM 659 C C . ARG A 1 90 ? -5.376 -11.805 -2.997 1.00 94.50 90 ARG A C 1
ATOM 661 O O . ARG A 1 90 ? -6.204 -12.710 -2.905 1.00 94.50 90 ARG A O 1
ATOM 668 N N . TYR A 1 91 ? -4.106 -11.946 -2.616 1.00 95.25 91 TYR A N 1
ATOM 669 C CA . TYR A 1 91 ? -3.564 -13.203 -2.085 1.00 95.25 91 TYR A CA 1
ATOM 670 C C . TYR A 1 91 ? -4.087 -13.554 -0.682 1.00 95.25 91 TYR A C 1
ATOM 672 O O . TYR A 1 91 ? -3.962 -14.697 -0.246 1.00 95.25 91 TYR A O 1
ATOM 680 N N . TYR A 1 92 ? -4.704 -12.600 0.026 1.00 97.19 92 TYR A N 1
ATOM 681 C CA . TYR A 1 92 ? -5.119 -12.747 1.425 1.00 97.19 92 TYR A CA 1
ATOM 682 C C . TYR A 1 92 ? -6.637 -12.674 1.633 1.00 97.19 92 TYR A C 1
ATOM 684 O O . TYR A 1 92 ? -7.098 -12.633 2.772 1.00 97.19 92 TYR A O 1
ATOM 692 N N . THR A 1 93 ? -7.434 -12.731 0.565 1.00 96.88 93 THR A N 1
ATOM 693 C CA . THR A 1 93 ? -8.911 -12.636 0.610 1.00 96.88 93 THR A CA 1
ATOM 694 C C . THR A 1 93 ? -9.598 -13.755 1.401 1.00 96.88 93 THR A C 1
ATOM 696 O O . THR A 1 93 ? -10.732 -13.593 1.850 1.00 96.88 93 THR A O 1
ATOM 699 N N . ASN A 1 94 ? -8.920 -14.879 1.649 1.00 97.50 94 ASN A N 1
ATOM 700 C CA . ASN A 1 94 ? -9.412 -15.911 2.567 1.00 97.50 94 ASN A CA 1
ATOM 701 C C . ASN A 1 94 ? -9.376 -15.454 4.036 1.00 97.50 94 ASN A C 1
ATOM 703 O O . ASN A 1 94 ? -10.246 -15.849 4.809 1.00 97.50 94 ASN A O 1
ATOM 707 N N . PHE A 1 95 ? -8.435 -14.578 4.398 1.00 97.62 95 PHE A N 1
ATOM 708 C CA . PHE A 1 95 ? -8.162 -14.142 5.774 1.00 97.62 95 PHE A CA 1
ATOM 709 C C . PHE A 1 95 ? -8.596 -12.698 6.057 1.00 97.62 95 PHE A C 1
ATOM 711 O O . PHE A 1 95 ? -8.856 -12.343 7.207 1.00 97.62 95 PHE A O 1
ATOM 718 N N . GLY A 1 96 ? -8.699 -11.869 5.018 1.00 97.50 96 GLY A N 1
ATOM 719 C CA . GLY A 1 96 ? -9.095 -10.471 5.116 1.00 97.50 96 GLY A CA 1
ATOM 720 C C . GLY A 1 96 ? -10.145 -10.065 4.087 1.00 97.50 96 GLY A C 1
ATOM 721 O O . GLY A 1 96 ? -10.376 -10.750 3.092 1.00 97.50 96 GLY A O 1
ATOM 722 N N . THR A 1 97 ? -10.784 -8.935 4.353 1.00 98.00 97 THR A N 1
ATOM 723 C CA . THR A 1 97 ? -11.695 -8.227 3.460 1.00 98.00 97 THR A CA 1
ATOM 724 C C . THR A 1 97 ? -10.967 -7.015 2.897 1.00 98.00 97 THR A C 1
ATOM 726 O O . THR A 1 97 ? -10.327 -6.268 3.639 1.00 98.00 97 THR A O 1
ATOM 729 N N . ILE A 1 98 ? -11.057 -6.832 1.582 1.00 98.19 98 ILE A N 1
ATOM 730 C CA . ILE A 1 98 ? -10.510 -5.663 0.896 1.00 98.19 98 ILE A CA 1
ATOM 731 C C . ILE A 1 98 ? -11.530 -4.534 0.998 1.00 98.19 98 ILE A C 1
ATOM 733 O O . ILE A 1 98 ? -12.685 -4.702 0.615 1.00 98.19 98 ILE A O 1
ATOM 737 N N . VAL A 1 99 ? -11.088 -3.390 1.504 1.00 98.25 99 VAL A N 1
ATOM 738 C CA . VAL A 1 99 ? -11.851 -2.147 1.562 1.00 98.25 99 VAL A CA 1
ATOM 739 C C . VAL A 1 99 ? -11.169 -1.159 0.627 1.00 98.25 99 VAL A C 1
ATOM 741 O O . VAL A 1 99 ? -10.023 -0.751 0.841 1.00 98.25 99 VAL A O 1
ATOM 744 N N . GLU A 1 100 ? -11.862 -0.816 -0.454 1.00 97.38 100 GLU A N 1
ATOM 745 C CA . GLU A 1 100 ? -11.369 0.145 -1.434 1.00 97.38 100 GLU A CA 1
ATOM 746 C C . GLU A 1 100 ? -11.293 1.544 -0.818 1.00 97.38 100 GLU A C 1
ATOM 748 O O . GLU A 1 100 ? -12.184 1.972 -0.084 1.00 97.38 100 GLU A O 1
ATOM 753 N N . ILE A 1 101 ? -10.221 2.273 -1.129 1.00 97.81 101 ILE A N 1
ATOM 754 C CA . ILE A 1 101 ? -10.096 3.682 -0.762 1.00 97.81 101 ILE A CA 1
ATOM 755 C C . ILE A 1 101 ? -10.529 4.504 -1.983 1.00 97.81 101 ILE A C 1
ATOM 757 O O . ILE A 1 101 ? -9.863 4.398 -3.022 1.00 97.81 101 ILE A O 1
ATOM 761 N N . PRO A 1 102 ? -11.593 5.327 -1.879 1.00 96.38 102 PRO A N 1
ATOM 762 C CA . PRO A 1 102 ? -12.063 6.151 -2.988 1.00 96.38 102 PRO A CA 1
ATOM 763 C C . PRO A 1 102 ? -10.943 7.021 -3.584 1.00 96.38 102 PRO A C 1
ATOM 765 O O . PRO A 1 102 ? -10.096 7.496 -2.820 1.00 96.38 102 PRO A O 1
ATOM 768 N N . PRO A 1 103 ? -10.897 7.258 -4.909 1.00 94.81 103 PRO A N 1
ATOM 769 C CA . PRO A 1 103 ? -9.807 7.999 -5.557 1.00 94.81 103 PRO A CA 1
ATOM 770 C C . PRO A 1 103 ? -9.516 9.382 -4.951 1.00 94.81 103 PRO A C 1
ATOM 772 O O . PRO A 1 103 ? -8.357 9.771 -4.780 1.00 94.81 103 PRO A O 1
ATOM 775 N N . GLU A 1 104 ? -10.558 10.106 -4.548 1.00 95.94 104 GLU A N 1
ATOM 776 C CA . GLU A 1 104 ? -10.486 11.401 -3.870 1.00 95.94 104 GLU A CA 1
ATOM 777 C C . GLU A 1 104 ? -9.812 11.332 -2.494 1.00 95.94 104 GLU A C 1
ATOM 779 O O . GLU A 1 104 ? -9.282 12.336 -2.032 1.00 95.94 104 GLU A O 1
ATOM 784 N N . ASN A 1 105 ? -9.743 10.141 -1.894 1.00 97.19 105 ASN A N 1
ATOM 785 C CA . ASN A 1 105 ? -9.125 9.847 -0.601 1.00 97.19 105 ASN A CA 1
ATOM 786 C C . ASN A 1 105 ? -7.834 9.017 -0.733 1.00 97.19 105 ASN A C 1
ATOM 788 O O . ASN A 1 105 ? -7.196 8.712 0.272 1.00 97.19 105 ASN A O 1
ATOM 792 N N . ASN A 1 106 ? -7.436 8.632 -1.949 1.00 97.06 106 ASN A N 1
ATOM 793 C CA . ASN A 1 106 ? -6.321 7.717 -2.198 1.00 97.06 106 ASN A CA 1
ATOM 794 C C . ASN A 1 106 ? -5.101 8.433 -2.808 1.00 97.06 106 ASN A C 1
ATOM 796 O O . ASN A 1 106 ? -5.200 9.549 -3.325 1.00 97.06 106 ASN A O 1
ATOM 800 N N . VAL A 1 107 ? -3.938 7.783 -2.767 1.00 96.06 107 VAL A N 1
ATOM 801 C CA . VAL A 1 107 ? -2.703 8.214 -3.434 1.00 96.06 107 VAL A CA 1
ATOM 802 C C . VAL A 1 107 ? -2.136 7.025 -4.201 1.00 96.06 107 VAL A C 1
ATOM 804 O O . VAL A 1 107 ? -1.599 6.091 -3.617 1.00 96.06 107 VAL A O 1
ATOM 807 N N . PHE A 1 108 ? -2.265 7.038 -5.525 1.00 93.38 108 PHE A N 1
ATOM 808 C CA . PHE A 1 108 ? -1.835 5.914 -6.356 1.00 93.38 108 PHE A CA 1
ATOM 809 C C . PHE A 1 108 ? -0.320 5.908 -6.575 1.00 93.38 108 PHE A C 1
ATOM 811 O O . PHE A 1 108 ? 0.301 6.957 -6.732 1.00 93.38 108 PHE A O 1
ATOM 818 N N . SER A 1 109 ? 0.268 4.712 -6.648 1.00 90.44 109 SER A N 1
ATOM 819 C CA . SER A 1 109 ? 1.685 4.541 -6.979 1.00 90.44 109 SER A CA 1
ATOM 820 C C . SER A 1 109 ? 1.834 4.104 -8.436 1.00 90.44 109 SER A C 1
ATOM 822 O O . SER A 1 109 ? 1.351 3.034 -8.822 1.00 90.44 109 SER A O 1
ATOM 824 N N . ILE A 1 110 ? 2.480 4.934 -9.256 1.00 88.94 110 ILE A N 1
ATOM 825 C CA . ILE A 1 110 ? 2.840 4.591 -10.637 1.00 88.94 110 ILE A CA 1
ATOM 826 C C . ILE A 1 110 ? 4.132 3.775 -10.596 1.00 88.94 110 ILE A C 1
ATOM 828 O O . ILE A 1 110 ? 5.099 4.191 -9.965 1.00 88.94 110 ILE A O 1
ATOM 832 N N . ILE A 1 111 ? 4.140 2.624 -11.271 1.00 89.00 111 ILE A N 1
ATOM 833 C CA . ILE A 1 111 ? 5.310 1.745 -11.357 1.00 89.00 111 ILE A CA 1
ATOM 834 C C . ILE A 1 111 ? 5.956 1.947 -12.731 1.00 89.00 111 ILE A C 1
ATOM 836 O O . ILE A 1 111 ? 5.430 1.432 -13.721 1.00 89.00 111 ILE A O 1
ATOM 840 N N . PRO A 1 112 ? 7.042 2.735 -12.830 1.00 90.38 112 PRO A N 1
ATOM 841 C CA . PRO A 1 112 ? 7.722 2.945 -14.096 1.00 90.38 112 PRO A CA 1
ATOM 842 C C . PRO A 1 112 ? 8.571 1.726 -14.467 1.00 90.38 112 PRO A C 1
ATOM 844 O O . PRO A 1 112 ? 9.127 1.046 -13.605 1.00 90.38 112 PRO A O 1
ATOM 847 N N . ILE A 1 113 ? 8.732 1.505 -15.769 1.00 92.94 113 ILE A N 1
ATOM 848 C CA . ILE A 1 113 ? 9.765 0.634 -16.329 1.00 92.94 113 ILE A CA 1
ATOM 849 C C . ILE A 1 113 ? 10.789 1.518 -17.048 1.00 92.94 113 ILE A C 1
ATOM 851 O O . ILE A 1 113 ? 10.416 2.408 -17.810 1.00 92.94 113 ILE A O 1
ATOM 855 N N . VAL A 1 114 ? 12.078 1.321 -16.765 1.00 94.88 114 VAL A N 1
ATOM 856 C CA . VAL A 1 114 ? 13.160 2.189 -17.256 1.00 94.88 114 VAL A CA 1
ATOM 857 C C . VAL A 1 114 ? 14.377 1.376 -17.689 1.00 94.88 114 VAL A C 1
ATOM 859 O O . VAL A 1 114 ? 14.611 0.278 -17.188 1.00 94.88 114 VAL A O 1
ATOM 862 N N . VAL A 1 115 ? 15.180 1.941 -18.594 1.00 97.06 115 VAL A N 1
ATOM 863 C CA . VAL A 1 115 ? 16.499 1.405 -18.960 1.00 97.06 115 VAL A CA 1
ATOM 864 C C . VAL A 1 115 ? 17.567 2.098 -18.118 1.00 97.06 115 VAL A C 1
ATOM 866 O O . VAL A 1 115 ? 17.623 3.327 -18.062 1.00 97.06 115 VAL A O 1
ATOM 869 N N . LEU A 1 116 ? 18.428 1.315 -17.466 1.00 97.00 116 LEU A N 1
ATOM 870 C CA . LEU A 1 116 ? 19.532 1.853 -16.673 1.00 97.00 116 LEU A CA 1
ATOM 871 C C . LEU A 1 116 ? 20.603 2.464 -17.581 1.00 97.00 116 LEU A C 1
ATOM 873 O O . LEU A 1 116 ? 21.029 1.845 -18.555 1.00 97.00 116 LEU A O 1
ATOM 877 N N . LYS A 1 117 ? 21.098 3.652 -17.216 1.00 96.56 117 LYS A N 1
ATOM 878 C CA . LYS A 1 117 ? 22.133 4.372 -17.980 1.00 96.56 117 LYS A CA 1
ATOM 879 C C . LYS A 1 117 ? 23.436 3.573 -18.136 1.00 96.56 117 LYS A C 1
ATOM 881 O O . LYS A 1 117 ? 24.133 3.741 -19.126 1.00 96.56 117 LYS A O 1
ATOM 886 N N . PHE A 1 118 ? 23.751 2.724 -17.161 1.00 96.62 118 PHE A N 1
ATOM 887 C CA . PHE A 1 118 ? 24.953 1.886 -17.113 1.00 96.62 118 PHE A CA 1
ATOM 888 C C . PHE A 1 118 ? 24.682 0.427 -17.513 1.00 96.62 118 PHE A C 1
ATOM 890 O O . PHE A 1 118 ? 25.463 -0.456 -17.180 1.00 96.62 118 PHE A O 1
ATOM 897 N N . SER A 1 119 ? 23.559 0.144 -18.183 1.00 96.81 119 SER A N 1
ATOM 898 C CA . SER A 1 119 ? 23.284 -1.208 -18.672 1.00 96.81 119 SER A CA 1
ATOM 899 C C . SER A 1 119 ? 24.352 -1.646 -19.677 1.00 96.81 119 SER A C 1
ATOM 901 O O . SER A 1 119 ? 24.638 -0.923 -20.628 1.00 96.81 119 SER A O 1
ATOM 903 N N . GLU A 1 120 ? 24.876 -2.860 -19.509 1.00 97.94 120 GLU A N 1
ATOM 904 C CA . GLU A 1 120 ? 25.776 -3.508 -20.476 1.00 97.94 120 GLU A CA 1
ATOM 905 C C . GLU A 1 120 ? 25.026 -4.019 -21.725 1.00 97.94 120 GLU A C 1
ATOM 907 O O . GLU A 1 120 ? 25.637 -4.379 -22.730 1.00 97.94 120 GLU A O 1
ATOM 912 N N . HIS A 1 121 ? 23.686 -4.015 -21.692 1.00 97.88 121 HIS A N 1
ATOM 913 C CA . HIS A 1 121 ? 22.817 -4.498 -22.770 1.00 97.88 121 HIS A CA 1
ATOM 914 C C . HIS A 1 121 ? 21.674 -3.510 -23.088 1.00 97.88 121 HIS A C 1
ATOM 916 O O . HIS A 1 121 ? 20.495 -3.883 -23.033 1.00 97.88 121 HIS A O 1
ATOM 922 N N . PRO A 1 122 ? 21.977 -2.244 -23.438 1.00 97.06 122 PRO A N 1
ATOM 923 C CA . PRO A 1 122 ? 20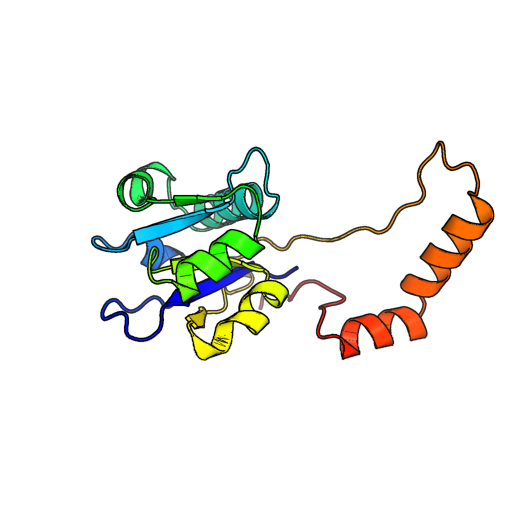.967 -1.194 -23.561 1.00 97.06 122 PRO A CA 1
ATOM 924 C C . PRO A 1 122 ? 19.941 -1.470 -24.667 1.00 97.06 122 PRO A C 1
ATOM 926 O O . PRO A 1 122 ? 18.768 -1.146 -24.498 1.00 97.06 122 PRO A O 1
ATOM 929 N N . ASP A 1 123 ? 20.337 -2.095 -25.776 1.00 97.81 123 ASP A N 1
ATOM 930 C CA . ASP A 1 123 ? 19.424 -2.355 -26.897 1.00 97.81 123 ASP A CA 1
ATOM 931 C C . ASP A 1 123 ? 18.434 -3.484 -26.597 1.00 97.81 123 ASP A C 1
ATOM 933 O O . ASP A 1 123 ? 17.255 -3.388 -26.937 1.00 97.81 123 ASP A O 1
ATOM 937 N N . VAL A 1 124 ? 18.881 -4.535 -25.903 1.00 97.94 124 VAL A N 1
ATOM 938 C CA . VAL A 1 124 ? 17.992 -5.613 -25.439 1.00 97.94 124 VAL A CA 1
ATOM 939 C C . VAL A 1 124 ? 17.055 -5.090 -24.351 1.00 97.94 124 VAL A C 1
ATOM 941 O O . VAL A 1 124 ? 15.859 -5.379 -24.384 1.00 97.94 124 VAL A O 1
ATOM 944 N N . ALA A 1 125 ? 17.562 -4.260 -23.434 1.00 98.06 125 ALA A N 1
ATOM 945 C CA . ALA A 1 125 ? 16.742 -3.613 -22.416 1.00 98.06 125 ALA A CA 1
ATOM 946 C C . ALA A 1 125 ? 15.655 -2.720 -23.040 1.00 98.06 125 ALA A C 1
ATOM 948 O O . ALA A 1 125 ? 14.497 -2.811 -22.639 1.00 98.06 125 ALA A O 1
ATOM 949 N N . LYS A 1 126 ? 15.984 -1.917 -24.063 1.00 97.88 126 LYS A N 1
ATOM 950 C CA . LYS A 1 126 ? 14.999 -1.110 -24.808 1.00 97.88 126 LYS A CA 1
ATOM 951 C C . LYS A 1 126 ? 13.924 -1.978 -25.458 1.00 97.88 126 LYS A C 1
ATOM 953 O O . LYS A 1 126 ? 12.747 -1.713 -25.245 1.00 97.88 126 LYS A O 1
ATOM 958 N N . LYS A 1 127 ? 14.309 -3.058 -26.150 1.00 98.19 127 LYS A N 1
ATOM 959 C CA . LYS A 1 127 ? 13.351 -4.013 -26.739 1.00 98.19 127 LYS A CA 1
ATOM 960 C C . LYS A 1 127 ? 12.417 -4.621 -25.691 1.00 98.19 127 LYS A C 1
ATOM 962 O O . LYS A 1 127 ? 11.240 -4.833 -25.964 1.00 98.19 127 LYS A O 1
ATOM 967 N N . PHE A 1 128 ? 12.917 -4.888 -24.483 1.00 97.81 128 PHE A N 1
ATOM 968 C CA . PHE A 1 128 ? 12.077 -5.367 -23.387 1.00 97.81 128 PHE A CA 1
ATOM 969 C C . PHE A 1 128 ? 11.092 -4.295 -22.900 1.00 97.81 128 PHE A C 1
ATOM 971 O O . PHE A 1 128 ? 9.914 -4.594 -22.719 1.00 97.81 128 PHE A O 1
ATOM 978 N N . VAL A 1 129 ? 11.537 -3.043 -22.749 1.00 97.44 129 VAL A N 1
ATOM 979 C CA . VAL A 1 129 ? 10.643 -1.919 -22.420 1.00 97.44 129 VAL A CA 1
ATOM 980 C C . VAL A 1 129 ? 9.562 -1.745 -23.490 1.00 97.44 129 VAL A C 1
ATOM 982 O O . VAL A 1 129 ? 8.381 -1.645 -23.155 1.00 97.44 129 VAL A O 1
ATOM 985 N N . GLU A 1 130 ? 9.936 -1.772 -24.769 1.00 97.62 130 GLU A N 1
ATOM 986 C CA . GLU A 1 130 ? 9.004 -1.713 -25.902 1.00 97.62 130 GLU A CA 1
ATOM 987 C C . GLU A 1 130 ? 7.991 -2.863 -25.851 1.00 97.62 130 GLU A C 1
ATOM 989 O O . GLU A 1 130 ? 6.791 -2.640 -25.989 1.00 97.62 130 GLU A O 1
ATOM 994 N N . PHE A 1 131 ? 8.443 -4.088 -25.569 1.00 97.75 131 PHE A N 1
ATOM 995 C CA . PHE A 1 131 ? 7.556 -5.238 -25.415 1.00 97.75 131 PHE A CA 1
ATOM 996 C C . PHE A 1 131 ? 6.560 -5.057 -24.262 1.00 97.75 131 PHE A C 1
ATOM 998 O O . PHE A 1 131 ? 5.357 -5.211 -24.474 1.00 97.75 131 PHE A O 1
ATOM 1005 N N . VAL A 1 132 ? 7.026 -4.698 -23.062 1.00 95.62 132 VAL A N 1
ATOM 1006 C CA . VAL A 1 132 ? 6.162 -4.520 -21.879 1.00 95.62 132 VAL A CA 1
ATOM 1007 C C . VAL A 1 132 ? 5.137 -3.402 -22.097 1.00 95.62 132 VAL A C 1
ATOM 1009 O O . VAL A 1 132 ? 4.000 -3.511 -21.638 1.00 95.62 132 VAL A O 1
ATOM 1012 N N . THR A 1 133 ? 5.515 -2.347 -22.823 1.00 94.62 133 THR A N 1
ATOM 1013 C CA . THR A 1 133 ? 4.655 -1.182 -23.100 1.00 94.62 133 THR A CA 1
ATOM 1014 C C . THR A 1 133 ? 3.814 -1.299 -24.379 1.00 94.62 133 THR A C 1
ATOM 1016 O O . THR A 1 133 ? 2.935 -0.460 -24.603 1.00 94.62 133 THR A O 1
ATOM 1019 N N . SER A 1 134 ? 4.022 -2.346 -25.184 1.00 97.12 134 SER A N 1
ATOM 1020 C CA . SER A 1 134 ? 3.183 -2.689 -26.339 1.00 97.12 134 SER A CA 1
ATOM 1021 C C . SER A 1 134 ? 1.767 -3.106 -25.926 1.00 97.12 134 SER A C 1
ATOM 1023 O O . SER A 1 134 ? 1.517 -3.433 -24.764 1.00 97.12 134 SER A O 1
ATOM 1025 N N . ASP A 1 135 ? 0.836 -3.162 -26.880 1.00 97.06 135 ASP A N 1
ATOM 1026 C CA . ASP A 1 135 ? -0.538 -3.616 -26.618 1.00 97.06 135 ASP A CA 1
ATOM 1027 C C . ASP A 1 135 ? -0.578 -5.049 -26.076 1.00 97.06 135 ASP A C 1
ATOM 1029 O O . ASP A 1 135 ? -1.269 -5.322 -25.095 1.00 97.06 135 ASP A O 1
ATOM 1033 N N . ARG A 1 136 ? 0.256 -5.940 -26.629 1.00 96.88 136 ARG A N 1
ATOM 1034 C CA . ARG A 1 136 ? 0.412 -7.313 -26.130 1.00 96.88 136 ARG A CA 1
ATOM 1035 C C . ARG A 1 136 ? 0.942 -7.341 -24.696 1.00 96.88 136 ARG A C 1
ATOM 1037 O O . ARG A 1 136 ? 0.446 -8.106 -23.874 1.00 96.88 136 ARG A O 1
ATOM 1044 N N . GLY A 1 137 ? 1.951 -6.527 -24.385 1.00 96.56 137 GLY A N 1
ATOM 1045 C CA . GLY A 1 137 ? 2.510 -6.434 -23.032 1.00 96.56 137 GLY A CA 1
ATOM 1046 C C . GLY A 1 137 ? 1.475 -5.936 -22.023 1.00 96.56 137 GLY A C 1
ATOM 1047 O O . GLY A 1 137 ? 1.263 -6.556 -20.980 1.00 96.56 137 GLY A O 1
ATOM 1048 N N . LYS A 1 138 ? 0.754 -4.870 -22.379 1.00 94.56 138 LYS A N 1
ATOM 1049 C CA . LYS A 1 138 ? -0.349 -4.314 -21.586 1.00 94.56 138 LYS A CA 1
ATOM 1050 C C . LYS A 1 138 ? -1.473 -5.324 -21.359 1.00 94.56 138 LYS A C 1
ATOM 1052 O O . LYS A 1 138 ? -2.012 -5.387 -20.256 1.00 94.56 138 LYS A O 1
ATOM 1057 N N . GLU A 1 139 ? -1.815 -6.126 -22.364 1.00 96.00 139 GLU A N 1
ATOM 1058 C CA . GLU A 1 139 ? -2.817 -7.185 -22.235 1.00 96.00 139 GLU A CA 1
ATOM 1059 C C . GLU A 1 139 ? -2.377 -8.267 -21.241 1.00 96.00 139 GLU A C 1
ATOM 1061 O O . GLU A 1 139 ? -3.157 -8.644 -20.368 1.00 96.00 139 GLU A O 1
ATOM 1066 N N . ILE A 1 140 ? -1.114 -8.704 -21.292 1.00 95.69 140 ILE A N 1
ATOM 1067 C CA . ILE A 1 140 ? -0.554 -9.651 -20.312 1.00 95.69 140 ILE A CA 1
ATOM 1068 C C . ILE A 1 140 ? -0.659 -9.082 -18.891 1.00 95.69 140 ILE A C 1
ATOM 1070 O O . ILE A 1 140 ? -1.132 -9.764 -17.982 1.00 95.69 140 ILE A O 1
ATOM 1074 N N . VAL A 1 141 ? -0.262 -7.821 -18.703 1.00 91.56 141 VAL A N 1
ATOM 1075 C CA . VAL A 1 141 ? -0.325 -7.127 -17.407 1.00 91.56 141 VAL A CA 1
ATOM 1076 C C . VAL A 1 141 ? -1.769 -7.051 -16.895 1.00 91.56 141 VAL A C 1
ATOM 1078 O O . VAL A 1 141 ? -2.032 -7.378 -15.735 1.00 91.56 141 VAL A O 1
ATOM 1081 N N . LYS A 1 142 ? -2.721 -6.700 -17.767 1.00 90.81 142 LYS A N 1
ATOM 1082 C CA . LYS A 1 142 ? -4.152 -6.657 -17.440 1.00 90.81 142 LYS A CA 1
ATOM 1083 C C . LYS A 1 142 ? -4.706 -8.039 -17.079 1.00 90.81 142 LYS A C 1
ATOM 1085 O O . LYS A 1 142 ? -5.426 -8.154 -16.091 1.00 90.81 142 LYS A O 1
ATOM 1090 N N . ASN A 1 143 ? -4.352 -9.083 -17.829 1.00 91.50 143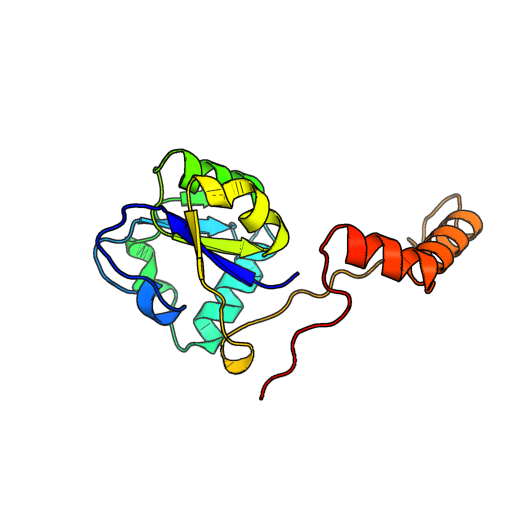 ASN A N 1
ATOM 1091 C CA . ASN A 1 143 ? -4.810 -10.459 -17.593 1.00 91.50 143 ASN A CA 1
ATOM 1092 C C . ASN A 1 143 ? -4.238 -11.053 -16.299 1.00 91.50 143 ASN A C 1
ATOM 1094 O O . ASN A 1 143 ? -4.906 -11.838 -15.633 1.00 91.50 143 ASN A O 1
ATOM 1098 N N . ALA A 1 144 ? -3.044 -10.620 -15.893 1.00 88.50 144 ALA A N 1
ATOM 1099 C CA . ALA A 1 144 ? -2.489 -10.903 -14.571 1.00 88.50 144 ALA A CA 1
ATOM 1100 C C . ALA A 1 144 ? -3.143 -10.066 -13.445 1.00 88.50 144 ALA A C 1
ATOM 1102 O O . ALA A 1 144 ? -2.774 -10.189 -12.278 1.00 88.50 144 ALA A O 1
ATOM 1103 N N . GLY A 1 145 ? -4.127 -9.226 -13.778 1.00 83.25 145 GLY A N 1
ATOM 1104 C CA . GLY A 1 145 ? -4.941 -8.466 -12.839 1.00 83.25 145 GLY A CA 1
ATOM 1105 C C . GLY A 1 145 ? -4.379 -7.094 -12.461 1.00 83.25 145 GLY A C 1
ATOM 1106 O O . GLY A 1 145 ? -4.927 -6.453 -11.564 1.00 83.25 145 GLY A O 1
ATOM 1107 N N . TRP A 1 146 ? -3.316 -6.613 -13.098 1.00 87.19 146 TRP A N 1
ATOM 1108 C CA . TRP A 1 146 ? -2.725 -5.320 -12.757 1.00 87.19 146 TRP A CA 1
ATOM 1109 C C . TRP A 1 146 ? -3.406 -4.172 -13.507 1.00 87.19 146 TRP A C 1
ATOM 1111 O O . TRP A 1 146 ? -3.819 -4.301 -14.659 1.00 87.19 146 TRP A O 1
ATOM 1121 N N . SER A 1 147 ? -3.493 -3.016 -12.850 1.00 87.00 147 SER A N 1
ATOM 1122 C CA . SER A 1 147 ? -4.046 -1.801 -13.455 1.00 87.00 147 SER A CA 1
ATOM 1123 C C . SER A 1 147 ? -3.007 -1.095 -14.328 1.00 87.00 147 SER A C 1
ATOM 1125 O O . SER A 1 147 ? -1.880 -0.874 -13.888 1.00 87.00 147 SER A O 1
ATOM 1127 N N . LEU A 1 148 ? -3.405 -0.702 -15.542 1.00 87.25 148 LEU A N 1
ATOM 1128 C CA . LEU A 1 148 ? -2.546 0.017 -16.496 1.00 87.25 148 LEU A CA 1
ATOM 1129 C C . LEU A 1 148 ? -2.551 1.536 -16.292 1.00 87.25 148 LEU A C 1
ATOM 1131 O O . LEU A 1 148 ? -1.579 2.207 -16.626 1.00 87.25 148 LEU A O 1
ATOM 1135 N N . ILE A 1 149 ? -3.646 2.072 -15.756 1.00 83.50 149 ILE A N 1
ATOM 1136 C CA . ILE A 1 149 ? -3.825 3.494 -15.463 1.00 83.50 149 ILE A CA 1
ATOM 1137 C C . ILE A 1 149 ? -4.423 3.660 -14.062 1.00 83.50 149 ILE A C 1
ATOM 1139 O O . ILE A 1 149 ? -5.153 2.772 -13.609 1.00 83.50 149 ILE A O 1
ATOM 1143 N N . PRO A 1 150 ? -4.119 4.762 -13.355 1.00 77.81 150 PRO A N 1
ATOM 1144 C CA . PRO A 1 150 ? -4.777 5.072 -12.093 1.00 77.81 150 PRO A CA 1
ATOM 1145 C C . PRO A 1 150 ? -6.298 5.254 -12.270 1.00 77.81 150 PRO A C 1
ATOM 1147 O O . PRO A 1 150 ? -6.726 5.760 -13.310 1.00 77.81 150 PRO A O 1
ATOM 1150 N N . PRO A 1 151 ? -7.117 4.894 -11.266 1.00 79.50 151 PRO A N 1
ATOM 1151 C CA . PRO A 1 151 ? -8.541 5.225 -11.252 1.00 79.50 151 PRO A CA 1
ATOM 1152 C C . PRO A 1 151 ? -8.779 6.740 -11.337 1.00 79.50 151 PRO A C 1
ATOM 1154 O O . PRO A 1 151 ? -8.073 7.519 -10.694 1.00 79.50 151 PRO A O 1
ATOM 1157 N N . ALA A 1 152 ? -9.794 7.157 -12.096 1.00 72.62 152 ALA A N 1
ATOM 1158 C CA . ALA A 1 152 ? -10.217 8.555 -12.158 1.00 72.62 152 ALA A CA 1
ATOM 1159 C C . ALA A 1 152 ? -11.032 8.942 -10.910 1.00 72.62 152 ALA A C 1
ATOM 1161 O O . ALA A 1 152 ? -11.832 8.142 -10.422 1.00 72.62 152 ALA A O 1
ATOM 1162 N N . SER A 1 153 ? -10.857 10.169 -10.412 1.00 60.03 153 SER A N 1
ATOM 1163 C CA . SER A 1 153 ? -11.816 10.781 -9.483 1.00 60.03 153 SER A CA 1
ATOM 1164 C C . SER A 1 153 ? -13.122 11.075 -10.222 1.00 60.03 153 SER A C 1
ATOM 1166 O O . SER A 1 153 ? -13.076 11.528 -11.367 1.00 60.03 153 SER A O 1
ATOM 1168 N N . LYS A 1 154 ? -14.260 10.793 -9.582 1.00 46.56 154 LYS A N 1
ATOM 1169 C CA . LYS A 1 154 ? -15.573 11.235 -10.070 1.00 46.56 154 LYS A CA 1
ATOM 1170 C C . LYS A 1 154 ? -15.747 12.739 -9.903 1.00 46.56 154 LYS A C 1
ATOM 1172 O O . LYS A 1 154 ? -15.143 13.289 -8.956 1.00 46.56 154 LYS A O 1
#

Secondary structure (DSSP, 8-state):
--EEEEEETT-SS---SGGGGGSTT--EEEE-TTT-HHHHHHHHHHHHTT--HHHHGGGEEEEESSHHHHHHHHHHTS-SEEEEEHHHHHTTTTTEEEEEPPGGG--PPP------TT-S-HHHHHHHHHHHHSHHHHHHHHHTT--SSPPPP-

Radius of gyration: 17.34 Å; chains: 1; bounding box: 42×31×47 Å

Sequence (154 aa):
FIPVILVRKGLSISVTGVKDLTRPGLRLGFGDERSAAVGQVTLSILKKNGIDPGEITKSVVYKSGTVDELGIAIKMGTIDATIVWDATARYYTNFGTIVEIPPENNVFSIIPIVVLKFSEHPDVAKKFVEFVTSDRGKEIVKNAGWSLIPPASK

pLDDT: mean 94.66, std 6.27, range [46.56, 98.62]

Foldseek 3Di:
DAKWKWFFPPDPQDDQEDVSLLPPPFQEEEEDVVQEPRRVQNCVLCVLVVHDCVSNVVNHPYYDNYLLVRLVCLQVVVGGMYIHDPLSSVVNVVGTDIHHYAPSSGDDDDDDQDADPPDPCRPVSVVVNCCCPDPNNVVVCVVSPHDPDDDDHD